Protein AF-K7LCE8-F1 (afdb_monomer)

InterPro domains:
  IPR003871 Replication protein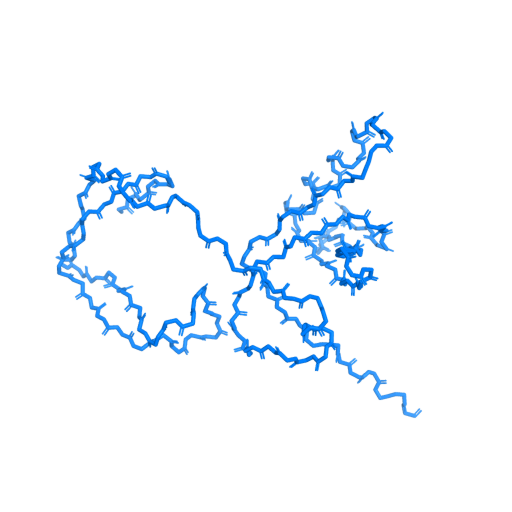 A 70 kDa DNA-binding subunit B/D, first OB fold domain [PF02721] (3-43)
  IPR012340 Nucleic acid-binding, OB-fold [G3DSA:2.40.50.140] (1-43)
  IPR012340 Nucleic acid-binding, OB-fold [G3DSA:2.40.50.140] (46-148)
  IPR012340 Nucleic acid-binding, OB-fold [SSF50249] (53-146)

Mean predicted aligned error: 6.0 Å

Secondary structure (DSSP, 8-state):
--PPTT--EEEES-EEEE---SSBSS--SEEEE--TT-EEEE---TTS-S----BPPHHHHHTT-S-TTB-EEEEEEEEEEEEEE-SSSS-EEEEEEE-TT--EEEEEEEHHHHHHHHHHHHT---SS--EEEEEEEPP-PPP-----

Foldseek 3Di:
DDDDQPWDKDKDDWDKDAQPDQADQDPDRIDTHDDPPMDMDTDDDPPDDSDDFAADDLVCLQVVNDDRRYFHKHKFWWDFWPDADCDDPWGKTWTWGADPVRRIDIDMDTDPRSVVVVVCVVPDPDPDTDMDMDHRHHRDDDDPPPPD

Nearest PDB structures (foldseek):
  1jmc-assembly1_A  TM=6.945E-01  e=4.083E-06  Homo sapiens
  8d0k-assembly1_A  TM=3.562E-01  e=1.975E+00  Homo sapiens
  1vhz-assembly1_B  TM=5.194E-01  e=3.788E+00  Escherichia coli
  8cyk-assembly1_B  TM=4.139E-01  e=6.084E+00  synthetic construct
  2dud-assembly1_A  TM=3.780E-01  e=3.788E+00  Homo sapiens

Organism: Glycine max (NCBI:txid3847)

Structure (mmCIF, N/CA/C/O backbone):
data_AF-K7LCE8-F1
#
_entry.id   AF-K7LCE8-F1
#
loop_
_atom_site.group_PDB
_atom_site.id
_atom_site.type_symbol
_atom_site.label_atom_id
_atom_site.label_alt_id
_atom_site.label_comp_id
_atom_site.label_asym_id
_atom_site.label_entity_id
_atom_site.label_seq_id
_atom_site.pdbx_PDB_ins_code
_atom_site.Cartn_x
_atom_site.Cartn_y
_atom_site.Cartn_z
_atom_site.occupancy
_atom_site.B_iso_or_equiv
_atom_site.auth_seq_id
_atom_site.auth_comp_id
_atom_site.auth_asym_id
_atom_site.auth_atom_id
_atom_site.pdbx_PDB_model_num
ATOM 1 N N . MET A 1 1 ? -20.354 7.055 14.509 1.00 72.31 1 MET A N 1
ATOM 2 C CA . MET A 1 1 ? -19.242 7.144 15.472 1.00 72.31 1 MET A CA 1
ATOM 3 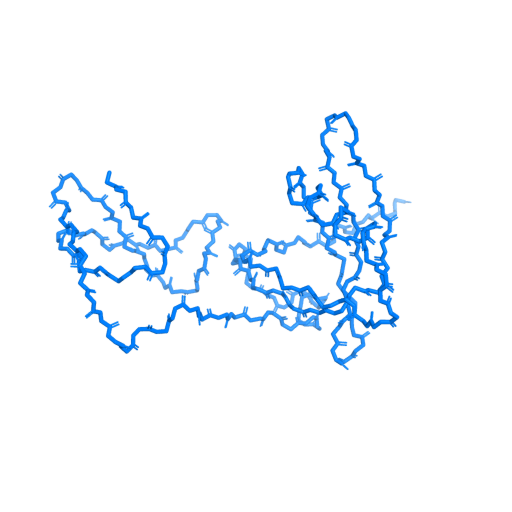C C . MET A 1 1 ? -18.034 7.448 14.632 1.00 72.31 1 MET A C 1
ATOM 5 O O . MET A 1 1 ? -17.713 6.630 13.779 1.00 72.31 1 MET A O 1
ATOM 9 N N . ASP A 1 2 ? -17.417 8.602 14.851 1.00 85.56 2 ASP A N 1
ATOM 10 C CA . ASP A 1 2 ? -16.431 9.124 13.911 1.00 85.56 2 ASP A CA 1
ATOM 11 C C . ASP A 1 2 ? -15.061 9.061 14.576 1.00 85.56 2 ASP A C 1
ATOM 13 O O . ASP A 1 2 ? -14.737 9.854 15.461 1.00 85.56 2 ASP A O 1
ATOM 17 N N . LEU A 1 3 ? -14.291 8.039 14.203 1.00 90.19 3 LEU A N 1
ATOM 18 C CA . LEU A 1 3 ? -12.891 7.926 14.593 1.00 90.19 3 LEU A CA 1
ATOM 19 C C . LEU A 1 3 ? -12.062 8.872 13.737 1.00 90.19 3 LEU A C 1
ATOM 21 O O . LEU A 1 3 ? -12.248 8.937 12.523 1.00 90.19 3 LEU A O 1
ATOM 25 N N . LYS A 1 4 ? -11.124 9.569 14.369 1.00 90.44 4 LYS A N 1
ATOM 26 C CA . LYS A 1 4 ? -10.136 10.394 13.683 1.00 90.44 4 LYS A CA 1
ATOM 27 C C . LYS A 1 4 ? -8.821 9.639 13.611 1.00 90.44 4 LYS A C 1
ATOM 29 O O . LYS A 1 4 ? -8.395 9.013 14.583 1.00 90.44 4 LYS A O 1
ATOM 34 N N . GLU A 1 5 ? -8.176 9.706 12.453 1.00 88.12 5 GLU A N 1
ATOM 35 C CA . GLU A 1 5 ? -6.803 9.232 12.321 1.00 88.12 5 GLU A CA 1
ATOM 36 C C . GLU A 1 5 ? -5.884 9.978 13.295 1.00 88.12 5 GLU A C 1
ATOM 38 O O . GLU A 1 5 ? -6.107 11.147 13.609 1.00 88.12 5 GLU A O 1
ATOM 43 N N . ASN A 1 6 ? -4.831 9.299 13.752 1.00 85.19 6 ASN A N 1
ATOM 44 C CA . ASN A 1 6 ? -3.839 9.814 14.703 1.00 85.19 6 ASN A CA 1
ATOM 45 C C . ASN A 1 6 ? -4.375 10.144 16.112 1.00 85.19 6 ASN A C 1
ATOM 47 O O . ASN A 1 6 ? -3.631 10.683 16.928 1.00 85.19 6 ASN A O 1
ATOM 51 N N . CYS A 1 7 ? -5.616 9.776 16.435 1.00 89.31 7 CYS A N 1
ATOM 52 C CA . CYS A 1 7 ? -6.141 9.794 17.801 1.00 89.31 7 CYS A CA 1
ATOM 53 C C . CYS A 1 7 ? -6.083 8.392 18.427 1.00 89.31 7 CYS A C 1
ATOM 55 O O . CYS A 1 7 ? -6.204 7.371 17.746 1.00 89.31 7 CYS A O 1
ATOM 57 N N . THR A 1 8 ? -5.924 8.342 19.748 1.00 92.00 8 THR A N 1
ATOM 58 C CA . THR A 1 8 ? -5.961 7.107 20.540 1.00 92.00 8 THR A CA 1
ATOM 59 C C . THR A 1 8 ? -7.296 6.988 21.271 1.00 92.00 8 THR A C 1
ATOM 61 O O . THR A 1 8 ? -7.912 7.981 21.660 1.00 92.00 8 THR A O 1
ATOM 64 N N . TYR A 1 9 ? -7.796 5.758 21.402 1.00 92.69 9 TYR A N 1
ATOM 65 C CA . TYR A 1 9 ? -9.139 5.491 21.909 1.00 92.69 9 TYR A CA 1
ATOM 66 C C . TYR A 1 9 ? -9.160 4.266 22.822 1.00 92.69 9 TYR A C 1
ATOM 68 O O . TYR A 1 9 ? -8.494 3.267 22.554 1.00 92.69 9 TYR A O 1
ATOM 76 N N . VAL A 1 10 ? -10.003 4.309 23.853 1.00 94.00 10 VAL A N 1
ATOM 77 C CA . VAL A 1 10 ? -10.399 3.137 24.637 1.00 94.00 10 VAL A CA 1
ATOM 78 C C . VAL A 1 10 ? -11.741 2.631 24.124 1.00 94.00 10 VAL A C 1
ATOM 80 O O . VAL A 1 10 ? -12.720 3.378 24.073 1.00 94.00 10 VAL A O 1
ATOM 83 N N . MET A 1 11 ? -11.790 1.352 23.756 1.00 95.25 11 MET A N 1
ATOM 84 C CA . MET A 1 11 ? -12.995 0.665 23.296 1.00 95.25 11 MET A CA 1
ATOM 85 C C . MET A 1 11 ? -13.472 -0.341 24.348 1.00 95.25 11 MET A C 1
ATOM 87 O O . MET A 1 11 ? -12.707 -1.183 24.810 1.00 95.25 11 MET A O 1
ATOM 91 N N . HIS A 1 12 ? -14.761 -0.294 24.671 1.00 96.25 12 HIS A N 1
ATOM 92 C CA . HIS A 1 12 ? -15.453 -1.232 25.551 1.00 96.25 12 HIS A CA 1
ATOM 93 C C . HIS A 1 12 ? -16.585 -1.939 24.804 1.00 96.25 12 HIS A C 1
ATOM 95 O O . HIS A 1 12 ? -17.149 -1.392 23.856 1.00 96.25 12 HIS A O 1
ATOM 101 N N . ASN A 1 13 ? -16.964 -3.130 25.280 1.00 96.94 13 ASN A N 1
ATOM 102 C CA . ASN A 1 13 ? -18.083 -3.922 24.758 1.00 96.94 13 ASN A CA 1
ATOM 103 C C . ASN A 1 13 ? -17.965 -4.215 23.255 1.00 96.94 13 ASN A C 1
ATOM 105 O O . ASN A 1 13 ? -18.822 -3.831 22.462 1.00 96.94 13 ASN A O 1
ATOM 109 N N . PHE A 1 14 ? -16.893 -4.889 22.855 1.00 96.94 14 PHE A N 1
ATOM 110 C CA . PHE A 1 14 ? -16.641 -5.301 21.474 1.00 96.94 14 PHE A CA 1
ATOM 111 C C . PHE A 1 14 ? -16.729 -6.821 21.326 1.00 96.94 14 PHE A C 1
ATOM 113 O O . PHE A 1 14 ? -16.651 -7.565 22.304 1.00 96.94 14 PHE A O 1
ATOM 120 N N . LYS A 1 15 ? -16.864 -7.297 20.085 1.00 97.12 15 LYS A N 1
ATOM 121 C CA . LYS A 1 15 ? -16.689 -8.719 19.766 1.00 97.12 15 LYS A CA 1
ATOM 122 C C . LYS A 1 15 ? -15.296 -8.974 19.215 1.00 97.12 15 LYS A C 1
ATOM 124 O O . LYS A 1 15 ? -14.779 -8.185 18.430 1.00 97.12 15 LYS A O 1
ATOM 129 N N . VAL A 1 16 ? -14.735 -10.120 19.582 1.00 96.75 16 VAL A N 1
ATOM 130 C CA . VAL A 1 16 ? -13.524 -10.672 18.975 1.00 96.75 16 VAL A CA 1
ATOM 131 C C . VAL A 1 16 ? -13.959 -11.767 18.011 1.00 96.75 16 VAL A C 1
ATOM 133 O O . VAL A 1 16 ? -14.586 -12.740 18.424 1.00 96.75 16 VAL A O 1
ATOM 136 N N . LEU A 1 17 ? -13.669 -11.600 16.724 1.00 96.38 17 LEU A N 1
ATOM 137 C CA . LEU A 1 17 ? -13.997 -12.578 15.683 1.00 96.38 17 LEU A CA 1
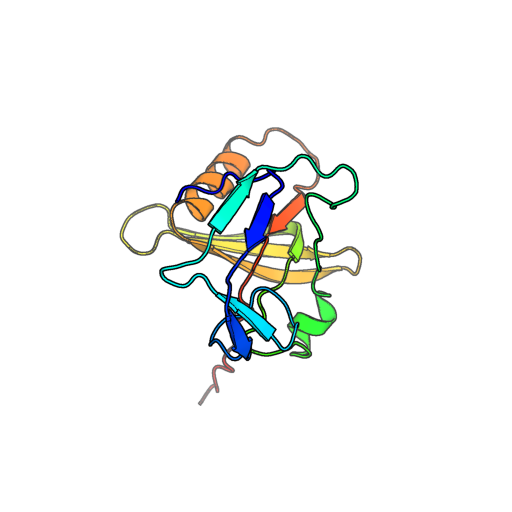ATOM 138 C C . LEU A 1 17 ? -12.725 -13.061 14.990 1.00 96.38 17 LEU A C 1
ATOM 140 O O . LEU A 1 17 ? -11.705 -12.377 15.019 1.00 96.38 17 LEU A O 1
ATOM 144 N N . LYS A 1 18 ? -12.792 -14.208 14.305 1.00 96.06 18 LYS A N 1
ATOM 145 C CA . LYS A 1 18 ? -11.699 -14.663 13.434 1.00 96.06 18 LYS A CA 1
ATOM 146 C C . LYS A 1 18 ? -11.452 -13.655 12.310 1.00 96.06 18 LYS A C 1
ATOM 148 O O . LYS A 1 18 ? -12.389 -13.175 11.662 1.00 96.06 18 LYS A O 1
ATOM 153 N N . ASN A 1 19 ? -10.187 -13.361 12.058 1.00 95.00 19 ASN A N 1
ATOM 154 C CA . ASN A 1 19 ? -9.750 -12.495 10.975 1.00 95.00 19 ASN A CA 1
ATOM 155 C C . ASN A 1 19 ? -9.549 -13.312 9.688 1.00 95.00 19 ASN A C 1
ATOM 157 O O . ASN A 1 19 ? -8.436 -13.447 9.209 1.00 95.00 19 ASN A O 1
ATOM 161 N N . ASN A 1 20 ? -10.630 -13.871 9.136 1.00 91.62 20 ASN A N 1
ATOM 162 C CA . ASN A 1 20 ? -10.599 -14.699 7.916 1.00 91.62 20 ASN A CA 1
ATOM 163 C C . ASN A 1 20 ? -11.224 -13.971 6.710 1.00 91.62 20 ASN A C 1
ATOM 165 O O . ASN A 1 20 ? -11.881 -14.587 5.874 1.00 91.62 20 ASN A O 1
ATOM 169 N N . GLY A 1 21 ? -11.120 -12.639 6.669 1.00 90.38 21 GLY A N 1
ATOM 170 C CA . GLY A 1 21 ? -11.644 -11.852 5.550 1.00 90.38 21 GLY A CA 1
ATOM 171 C C . GLY A 1 21 ? -10.886 -12.122 4.247 1.00 90.38 21 GLY A C 1
ATOM 172 O O . GLY A 1 21 ? -9.739 -12.559 4.281 1.00 90.38 21 GLY A O 1
ATOM 173 N N . GLN A 1 22 ? -11.510 -11.808 3.103 1.00 90.62 22 GLN A N 1
ATOM 174 C CA . GLN A 1 22 ? -10.855 -11.896 1.787 1.00 90.62 22 GLN A CA 1
ATOM 175 C C . GLN A 1 22 ? -9.587 -11.029 1.716 1.00 90.62 22 GLN A C 1
ATOM 177 O O . GLN A 1 22 ? -8.609 -11.422 1.083 1.00 90.62 22 GLN A O 1
ATOM 182 N N . TYR A 1 23 ? -9.615 -9.873 2.388 1.00 92.12 23 TYR A N 1
ATOM 183 C CA . TYR A 1 23 ? -8.468 -8.994 2.583 1.00 92.12 23 TYR A CA 1
ATOM 184 C C . TYR A 1 23 ? -8.266 -8.744 4.071 1.00 92.12 23 TYR A C 1
ATOM 186 O O . TYR A 1 23 ? -9.226 -8.455 4.795 1.00 92.12 23 TYR A O 1
ATOM 194 N N . ARG A 1 24 ? -7.022 -8.862 4.526 1.00 94.31 24 ARG A N 1
ATOM 195 C CA . ARG A 1 24 ? -6.626 -8.664 5.919 1.00 94.31 24 ARG A CA 1
ATOM 196 C C . ARG A 1 24 ? -5.555 -7.594 5.980 1.00 94.31 24 ARG A C 1
ATOM 198 O O . ARG A 1 24 ? -4.590 -7.654 5.236 1.00 94.31 24 ARG A O 1
ATOM 205 N N . VAL A 1 25 ? -5.735 -6.626 6.869 1.00 92.06 25 VAL A N 1
ATOM 206 C CA . VAL A 1 25 ? -4.780 -5.524 7.083 1.00 92.06 25 VAL A CA 1
ATOM 207 C C . VAL A 1 25 ? -3.611 -5.957 7.978 1.00 92.06 25 VAL A C 1
ATOM 209 O O . VAL A 1 25 ? -2.533 -5.383 7.925 1.00 92.06 25 VAL A O 1
ATOM 212 N N . CYS A 1 26 ? -3.811 -6.996 8.790 1.00 90.88 26 CYS A N 1
ATOM 213 C CA . CYS A 1 26 ? -2.781 -7.614 9.614 1.00 90.88 26 CYS A CA 1
ATOM 214 C C . CYS A 1 26 ? -2.958 -9.137 9.641 1.00 90.88 26 CYS A C 1
ATOM 216 O O . CYS A 1 26 ? -4.049 -9.654 9.382 1.00 90.88 26 CYS A O 1
ATOM 218 N N . ASP A 1 27 ? -1.891 -9.851 9.985 1.00 91.00 27 ASP A N 1
ATOM 219 C CA . ASP A 1 27 ? -1.825 -11.315 10.080 1.00 91.00 27 ASP A CA 1
ATOM 220 C C . ASP A 1 27 ? -2.331 -11.860 11.424 1.00 91.00 27 ASP A C 1
ATOM 222 O O . ASP A 1 27 ? -2.323 -13.067 11.668 1.00 91.00 27 ASP A O 1
ATOM 226 N N . HIS A 1 28 ? -2.817 -10.985 12.308 1.00 93.94 28 HIS A N 1
ATOM 227 C CA . HIS A 1 28 ? -3.380 -11.410 13.579 1.00 93.94 28 HIS A CA 1
ATOM 228 C C . HIS A 1 28 ? -4.622 -12.286 13.351 1.00 93.94 28 HIS A C 1
ATOM 230 O O . HIS A 1 28 ? -5.509 -11.936 12.570 1.00 93.94 28 HIS A O 1
ATOM 236 N N . GLN A 1 29 ? -4.717 -13.409 14.072 1.00 94.62 29 GLN A N 1
ATOM 237 C CA . GLN A 1 29 ? -5.778 -14.417 13.892 1.00 94.62 29 GLN A CA 1
ATOM 238 C C . GLN A 1 29 ? -7.187 -13.894 14.213 1.00 94.62 29 GLN A C 1
ATOM 240 O O . GLN A 1 29 ? -8.192 -14.466 13.781 1.00 94.62 29 GLN A O 1
ATOM 245 N N . PHE A 1 30 ? -7.272 -12.798 14.967 1.00 96.38 30 PHE A N 1
ATOM 246 C CA . PHE A 1 30 ? -8.521 -12.203 15.428 1.00 96.38 30 PHE A CA 1
ATOM 247 C C . PHE A 1 30 ? -8.621 -10.719 15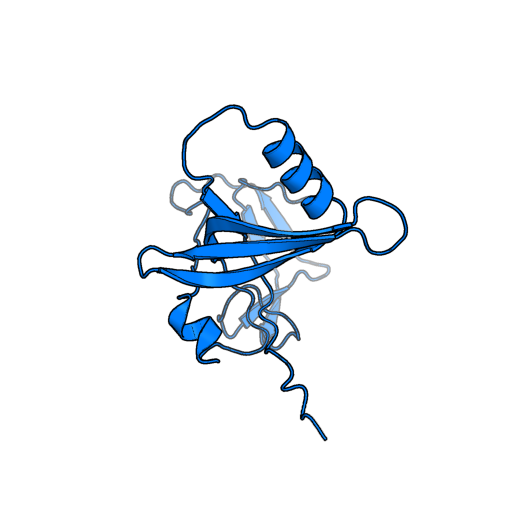.091 1.00 96.38 30 PHE A C 1
ATOM 249 O O . PHE A 1 30 ? -7.610 -10.022 15.032 1.00 96.38 30 PHE A O 1
ATOM 256 N N . LYS A 1 31 ? -9.856 -10.236 14.940 1.00 95.06 31 LYS A N 1
ATOM 257 C CA . LYS A 1 31 ? -10.205 -8.826 14.749 1.00 95.06 31 LYS A CA 1
ATOM 258 C C . LYS A 1 31 ? -11.248 -8.374 15.766 1.00 95.06 31 LYS A C 1
ATOM 260 O O . LYS A 1 31 ? -12.103 -9.163 16.178 1.00 95.06 31 LYS A O 1
ATOM 265 N N . LEU A 1 32 ? -11.189 -7.094 16.123 1.00 95.31 32 LEU A N 1
ATOM 266 C CA . LEU A 1 32 ? -12.185 -6.436 16.965 1.00 95.31 32 LEU A CA 1
ATOM 267 C C . LEU A 1 32 ? -13.323 -5.901 16.094 1.00 95.31 32 LEU A C 1
ATOM 269 O O . LEU A 1 32 ? -13.085 -5.364 15.013 1.00 95.31 32 LEU A O 1
ATOM 273 N N . VAL A 1 33 ? -14.562 -6.068 16.551 1.00 94.81 33 VAL A N 1
ATOM 274 C CA . VAL A 1 33 ? -15.764 -5.675 15.813 1.00 94.81 33 VAL A CA 1
ATOM 275 C C . VAL A 1 33 ? -16.706 -4.892 16.716 1.00 94.81 33 VAL A C 1
ATOM 277 O O . VAL A 1 33 ? -17.041 -5.334 17.820 1.00 94.81 33 VAL A O 1
ATOM 280 N N . PHE A 1 34 ? -17.158 -3.748 16.203 1.00 95.50 34 PHE A N 1
ATOM 281 C CA . PHE A 1 34 ? -18.201 -2.931 16.807 1.00 95.50 34 PHE A CA 1
ATOM 282 C C . PHE A 1 34 ? -19.535 -3.681 16.824 1.00 95.50 34 PHE A C 1
ATOM 284 O O . PHE A 1 34 ? -19.955 -4.273 15.830 1.00 95.50 34 PHE A O 1
ATOM 291 N N . ILE A 1 35 ? -20.219 -3.624 17.957 1.00 95.56 35 ILE A N 1
ATOM 292 C CA . ILE A 1 35 ? -21.583 -4.106 18.161 1.00 95.56 35 ILE A CA 1
ATOM 293 C C . ILE A 1 35 ? -22.457 -2.956 18.662 1.00 95.56 35 ILE A C 1
ATOM 295 O O . ILE A 1 35 ? -21.950 -1.907 19.049 1.00 95.56 35 ILE A O 1
ATOM 299 N N . GLY A 1 36 ? -23.777 -3.153 18.695 1.00 95.50 36 GLY A N 1
ATOM 300 C CA . GLY A 1 36 ? -24.725 -2.092 19.064 1.00 95.50 36 GLY A CA 1
ATOM 301 C C . GLY A 1 36 ? -24.515 -1.472 20.454 1.00 95.50 36 GLY A C 1
ATOM 302 O O . GLY A 1 36 ? -24.997 -0.375 20.699 1.00 95.50 36 GLY A O 1
ATOM 303 N N . VAL A 1 37 ? -23.779 -2.146 21.346 1.00 95.44 37 VAL A N 1
ATOM 304 C CA . VAL A 1 37 ? -23.447 -1.668 22.703 1.00 95.44 37 VAL A CA 1
ATOM 305 C C . VAL A 1 37 ? -21.975 -1.268 22.873 1.00 95.44 37 VAL A C 1
ATOM 307 O O . VAL A 1 37 ? -21.533 -1.036 24.000 1.00 95.44 37 VAL A O 1
ATOM 310 N N . THR A 1 38 ? -21.197 -1.218 21.786 1.00 97.06 38 THR A N 1
ATOM 311 C CA . THR A 1 38 ? -19.794 -0.788 21.829 1.00 97.06 38 THR A CA 1
ATOM 312 C C . THR A 1 38 ? -19.702 0.681 22.213 1.00 97.06 38 THR A C 1
ATOM 314 O O . THR A 1 38 ? -20.359 1.534 21.621 1.00 97.06 38 THR A O 1
ATOM 317 N N . VAL A 1 39 ? -18.845 0.977 23.187 1.00 95.75 39 VAL A N 1
ATOM 318 C CA . VAL A 1 39 ? -18.542 2.340 23.628 1.00 95.75 39 V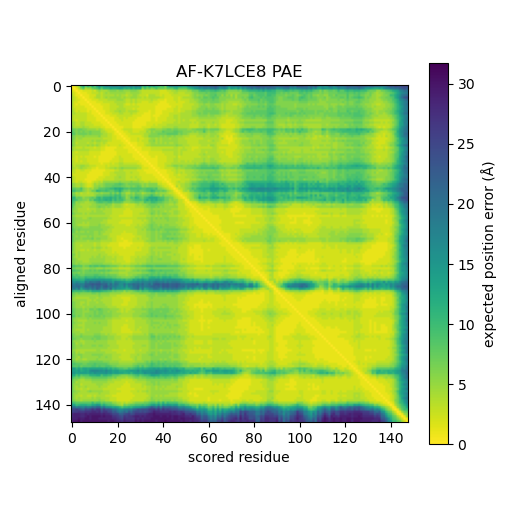AL A CA 1
ATOM 319 C C . VAL A 1 39 ? -17.095 2.631 23.285 1.00 95.75 39 VAL A C 1
ATOM 321 O O . VAL A 1 39 ? -16.218 1.839 23.620 1.00 95.75 39 VAL A O 1
ATOM 324 N N . VAL A 1 40 ? -16.834 3.773 22.658 1.00 95.56 40 VAL A N 1
ATOM 325 C CA . VAL A 1 40 ? -15.469 4.225 22.384 1.00 95.56 40 VAL A CA 1
ATOM 326 C C . VAL A 1 40 ? -15.285 5.637 22.890 1.00 95.56 40 VAL A C 1
ATOM 328 O O . VAL A 1 40 ? -16.133 6.500 22.669 1.00 95.56 40 VAL A O 1
ATOM 331 N N . ARG A 1 41 ? -14.179 5.854 23.594 1.00 94.44 41 ARG A N 1
ATOM 332 C CA . ARG A 1 41 ? -13.801 7.140 24.171 1.00 94.44 41 ARG A CA 1
ATOM 333 C C . ARG A 1 41 ? -12.407 7.490 23.705 1.00 94.44 41 ARG A C 1
ATOM 335 O O . ARG A 1 41 ? -11.518 6.647 23.773 1.00 94.44 41 ARG A O 1
ATOM 342 N N . GLU A 1 42 ? -12.223 8.713 23.235 1.00 92.88 42 GLU A N 1
ATOM 343 C CA . GLU A 1 42 ? -10.882 9.226 22.977 1.00 92.88 42 GLU A CA 1
ATOM 344 C C . GLU A 1 42 ? -10.099 9.258 24.292 1.00 92.88 42 GLU A C 1
ATOM 346 O O . GLU A 1 42 ? -10.636 9.608 25.345 1.00 92.88 42 GLU A O 1
ATOM 351 N N . CYS A 1 43 ? -8.852 8.813 24.245 1.00 92.06 43 CYS A N 1
ATOM 352 C CA . CYS A 1 43 ? -7.972 8.741 25.395 1.00 92.06 43 CYS A CA 1
ATOM 353 C C . CYS A 1 43 ? -6.545 8.889 24.899 1.00 92.06 43 CYS A C 1
ATOM 355 O O . CYS A 1 43 ? -6.083 8.041 24.145 1.00 92.06 43 CYS A O 1
ATOM 357 N N . VAL A 1 44 ? -5.871 9.953 25.332 1.00 87.75 44 VAL A N 1
ATOM 358 C CA . VAL A 1 44 ? -4.487 10.236 24.957 1.00 87.75 44 VAL A CA 1
ATOM 359 C C . VAL A 1 44 ? -3.575 9.207 25.620 1.00 87.75 44 VAL A C 1
ATOM 361 O O . VAL A 1 44 ? -3.315 9.275 26.820 1.00 87.75 44 VAL A O 1
ATOM 364 N N . LEU A 1 45 ? -3.097 8.249 24.830 1.00 84.81 45 LEU A N 1
ATOM 365 C CA . LEU A 1 45 ? -2.107 7.257 25.243 1.00 84.81 45 LEU A CA 1
ATOM 366 C C . LEU A 1 45 ? -0.770 7.582 24.568 1.00 84.81 45 LEU A C 1
ATOM 368 O O . LEU A 1 45 ? -0.687 7.580 23.341 1.00 84.81 45 LEU A O 1
ATOM 372 N N . GLY A 1 46 ? 0.261 7.875 25.365 1.00 80.38 46 GLY A N 1
ATOM 373 C CA . GLY A 1 46 ? 1.565 8.339 24.867 1.00 80.38 46 GLY A CA 1
ATOM 374 C C . GLY A 1 46 ? 2.414 7.270 24.173 1.00 80.38 46 GLY A C 1
ATOM 375 O O . GLY A 1 46 ? 3.248 7.608 23.340 1.00 80.38 46 GLY A O 1
ATOM 376 N N . ASP A 1 47 ? 2.174 5.990 24.468 1.00 82.00 47 ASP A N 1
ATOM 377 C CA . ASP A 1 47 ? 3.081 4.900 24.076 1.00 82.00 47 ASP A CA 1
ATOM 378 C C . ASP A 1 47 ? 2.607 4.090 22.858 1.00 82.00 47 ASP A C 1
ATOM 380 O O . ASP A 1 47 ? 3.231 3.095 22.485 1.00 82.00 47 ASP A O 1
ATOM 384 N N . ILE A 1 48 ? 1.491 4.471 22.226 1.00 83.31 48 ILE A N 1
ATOM 385 C CA . ILE A 1 48 ? 1.002 3.763 21.037 1.00 83.31 48 ILE A CA 1
ATOM 386 C C . ILE A 1 48 ? 1.693 4.343 19.797 1.00 83.31 48 ILE A C 1
ATOM 388 O O . ILE A 1 48 ? 1.494 5.519 19.489 1.00 83.31 48 ILE A O 1
ATOM 392 N N . PRO A 1 49 ? 2.465 3.544 19.035 1.00 82.75 49 PRO A N 1
ATOM 393 C CA . PRO A 1 49 ? 3.073 4.029 17.805 1.00 82.75 49 PRO A CA 1
ATOM 394 C C . PRO A 1 49 ? 1.985 4.390 16.787 1.00 82.75 49 PRO A C 1
ATOM 396 O O . PRO A 1 49 ? 1.142 3.561 16.448 1.00 82.75 49 PRO A O 1
ATOM 399 N N . PHE A 1 50 ? 2.029 5.617 16.261 1.00 78.81 50 PHE A N 1
ATOM 400 C CA . PHE A 1 50 ? 1.038 6.121 15.300 1.00 78.81 50 PHE A CA 1
ATOM 401 C C . PHE A 1 50 ? 0.997 5.332 13.994 1.00 78.81 50 PHE A C 1
ATOM 403 O O . PHE A 1 50 ? -0.055 5.200 13.371 1.00 78.81 50 PHE A O 1
ATOM 410 N N . ARG A 1 51 ? 2.151 4.820 13.559 1.00 82.00 51 ARG A N 1
ATOM 411 C CA . ARG A 1 51 ? 2.271 3.990 12.364 1.00 82.00 51 ARG A CA 1
ATOM 412 C C . ARG A 1 51 ? 3.229 2.851 12.644 1.00 82.00 51 ARG A C 1
ATOM 414 O O . ARG A 1 51 ? 4.336 3.065 13.129 1.00 82.00 51 ARG A O 1
ATOM 421 N N . LYS A 1 52 ? 2.801 1.643 12.300 1.00 85.75 52 LYS A N 1
ATOM 422 C CA . LYS A 1 52 ? 3.636 0.448 12.314 1.00 85.75 52 LYS A CA 1
ATOM 423 C C . LYS A 1 52 ? 3.567 -0.173 10.931 1.00 85.75 52 LYS A C 1
ATOM 425 O O . LYS A 1 52 ? 2.649 -0.935 10.650 1.00 85.75 52 LYS A O 1
ATOM 430 N N . TYR A 1 53 ? 4.516 0.196 10.081 1.00 90.88 53 TYR A N 1
ATOM 431 C CA . TYR A 1 53 ? 4.604 -0.387 8.752 1.00 90.88 53 TYR A CA 1
ATOM 432 C C . TYR A 1 53 ? 5.131 -1.816 8.826 1.00 90.88 53 TYR A C 1
ATOM 434 O O . TYR A 1 53 ? 6.004 -2.132 9.642 1.00 90.88 53 TYR A O 1
ATOM 442 N N . ARG A 1 54 ? 4.631 -2.664 7.934 1.00 90.56 54 ARG A N 1
ATOM 443 C CA . ARG A 1 54 ? 5.201 -3.975 7.640 1.00 90.56 54 ARG A CA 1
ATOM 444 C C . ARG A 1 54 ? 5.483 -4.056 6.149 1.00 90.56 54 ARG A C 1
ATOM 446 O O . ARG A 1 54 ? 4.619 -4.435 5.359 1.00 90.56 54 ARG A O 1
ATOM 453 N N . PHE A 1 55 ? 6.707 -3.694 5.786 1.00 95.19 55 PHE A N 1
ATOM 454 C CA . PHE A 1 55 ? 7.134 -3.716 4.396 1.00 95.19 55 PHE A CA 1
ATOM 455 C C . PHE A 1 55 ? 7.314 -5.150 3.894 1.00 95.19 55 PHE A C 1
ATOM 457 O O . PHE A 1 55 ? 7.962 -5.962 4.555 1.00 95.19 55 PHE A O 1
ATOM 464 N N . ALA A 1 56 ? 6.746 -5.455 2.730 1.00 94.81 56 ALA A N 1
ATOM 465 C CA . ALA A 1 56 ? 7.027 -6.694 2.020 1.00 94.81 56 ALA A CA 1
ATOM 466 C C . ALA A 1 56 ? 8.401 -6.623 1.340 1.00 94.81 56 ALA A C 1
ATOM 468 O O . ALA A 1 56 ? 8.726 -5.622 0.697 1.00 94.81 56 ALA A O 1
ATOM 469 N N . GLY A 1 57 ? 9.188 -7.697 1.447 1.00 95.94 57 GLY A N 1
ATOM 470 C CA . GLY A 1 57 ? 10.411 -7.852 0.664 1.00 95.94 57 GLY A CA 1
ATOM 471 C C . GLY A 1 57 ? 10.073 -8.018 -0.816 1.00 95.94 57 GLY A C 1
ATOM 472 O O . GLY A 1 57 ? 9.208 -8.820 -1.167 1.00 95.94 57 GLY A O 1
ATOM 473 N N . PHE A 1 58 ? 10.738 -7.279 -1.706 1.00 97.19 58 PHE A N 1
ATOM 474 C CA . PHE A 1 58 ? 10.416 -7.349 -3.135 1.00 97.19 58 PHE A CA 1
ATOM 475 C C . PHE A 1 58 ? 10.748 -8.732 -3.697 1.00 97.19 58 PHE A C 1
ATOM 477 O O . PHE A 1 58 ? 9.971 -9.272 -4.479 1.00 97.19 58 PHE A O 1
ATOM 484 N N . ALA A 1 59 ? 11.855 -9.334 -3.250 1.00 95.81 59 ALA A N 1
ATOM 485 C CA . ALA A 1 59 ? 12.219 -10.704 -3.598 1.00 95.81 59 ALA A CA 1
ATOM 486 C C . ALA A 1 59 ? 11.119 -11.711 -3.220 1.00 95.81 59 ALA A C 1
ATOM 488 O O . ALA A 1 59 ? 10.753 -12.532 -4.055 1.00 95.81 59 ALA A O 1
ATOM 489 N N . ASP A 1 60 ? 10.541 -11.597 -2.020 1.00 95.25 60 ASP A N 1
ATOM 490 C CA . ASP A 1 60 ? 9.468 -12.486 -1.558 1.00 95.25 60 ASP A CA 1
ATOM 491 C C . ASP A 1 60 ? 8.206 -12.319 -2.411 1.00 95.25 60 ASP A C 1
ATOM 493 O O . ASP A 1 60 ? 7.593 -13.298 -2.836 1.00 95.25 60 ASP A O 1
ATOM 497 N N . VAL A 1 61 ? 7.833 -11.072 -2.722 1.00 95.50 61 VAL A N 1
ATOM 498 C CA . VAL A 1 61 ? 6.677 -10.772 -3.579 1.00 95.50 61 VAL A CA 1
ATOM 499 C C . VAL A 1 61 ? 6.873 -11.346 -4.984 1.00 95.50 61 VAL A C 1
ATOM 501 O O . VAL A 1 61 ? 5.965 -11.988 -5.509 1.00 95.50 61 VAL A O 1
ATOM 504 N N . VAL A 1 62 ? 8.057 -11.157 -5.575 1.00 93.81 62 VAL A N 1
ATOM 505 C CA . VAL A 1 62 ? 8.410 -11.687 -6.903 1.00 93.81 62 VAL A CA 1
ATOM 506 C C . VAL A 1 62 ? 8.444 -13.216 -6.903 1.00 93.81 62 VAL A C 1
ATOM 508 O O . VAL A 1 62 ? 7.956 -13.836 -7.843 1.00 93.81 62 VAL A O 1
ATOM 511 N N . ALA A 1 63 ? 8.967 -13.833 -5.843 1.00 93.62 63 ALA A N 1
ATOM 512 C CA . ALA A 1 63 ? 9.032 -15.284 -5.691 1.00 93.62 63 ALA A CA 1
ATOM 513 C C . ALA A 1 63 ? 7.680 -15.929 -5.325 1.00 93.62 63 ALA A C 1
ATOM 515 O O . ALA A 1 63 ? 7.610 -17.148 -5.164 1.00 93.62 63 ALA A O 1
ATOM 516 N N . GLY A 1 64 ? 6.608 -15.145 -5.153 1.00 93.38 64 GLY A N 1
ATOM 517 C CA . GLY A 1 64 ? 5.302 -15.656 -4.725 1.00 93.38 64 GLY A CA 1
ATOM 518 C C . GLY A 1 64 ? 5.241 -16.067 -3.246 1.00 93.38 64 GLY A C 1
ATOM 519 O O . GLY A 1 64 ? 4.296 -16.729 -2.824 1.00 93.38 64 GLY A O 1
ATOM 520 N N . GLN A 1 65 ? 6.238 -15.689 -2.445 1.00 94.31 65 GLN A N 1
ATOM 521 C CA . GLN A 1 65 ? 6.398 -16.060 -1.040 1.00 94.31 65 GLN A CA 1
ATOM 522 C C . GLN A 1 65 ? 5.702 -15.057 -0.110 1.00 94.31 65 GLN A C 1
ATOM 524 O O . GLN A 1 65 ? 6.320 -14.403 0.724 1.00 94.31 65 GLN A O 1
ATOM 529 N N . PHE A 1 66 ? 4.384 -14.928 -0.243 1.00 92.31 66 PHE A N 1
ATOM 530 C CA . PHE A 1 66 ? 3.577 -14.041 0.594 1.00 92.31 66 PHE A CA 1
ATOM 531 C C . PHE A 1 66 ? 2.253 -14.690 1.000 1.00 92.31 66 PHE A C 1
ATOM 533 O O . PHE A 1 66 ? 1.765 -15.637 0.381 1.00 92.31 66 PHE A O 1
ATOM 540 N N . 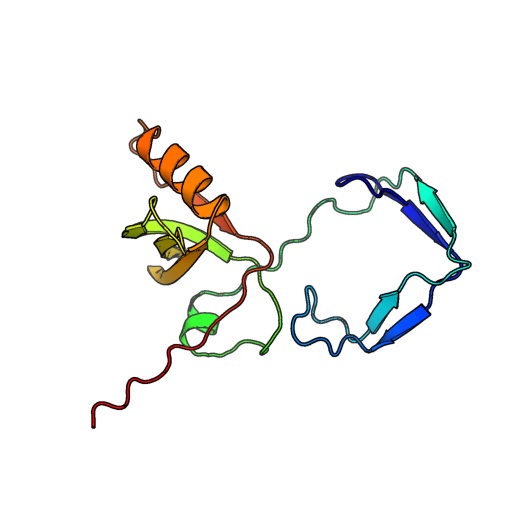GLU A 1 67 ? 1.633 -14.165 2.056 1.00 91.69 67 GLU A N 1
ATOM 541 C CA . GLU A 1 67 ? 0.336 -14.655 2.506 1.00 91.69 67 GLU A CA 1
ATOM 542 C C . GLU A 1 67 ? -0.788 -14.104 1.617 1.00 91.69 67 GLU A C 1
ATOM 544 O O . GLU A 1 67 ? -1.039 -12.898 1.549 1.00 91.69 67 GLU A O 1
ATOM 549 N N . ARG A 1 68 ? -1.508 -14.996 0.930 1.00 90.94 68 ARG A N 1
ATOM 550 C CA . ARG A 1 68 ? -2.625 -14.603 0.063 1.00 90.94 68 ARG A CA 1
ATOM 551 C C . ARG A 1 68 ? -3.709 -13.865 0.857 1.00 90.94 68 ARG A C 1
ATOM 553 O O . ARG A 1 68 ? -4.142 -14.297 1.927 1.00 90.94 68 ARG A O 1
ATOM 560 N N . GLY A 1 69 ? -4.165 -12.742 0.304 1.00 92.06 69 GLY A N 1
ATOM 561 C CA . GLY A 1 69 ? -5.178 -11.880 0.919 1.00 92.06 69 GLY A CA 1
ATOM 562 C C . GLY A 1 69 ? -4.665 -11.007 2.071 1.00 92.06 69 GLY A C 1
ATOM 563 O O . GLY A 1 69 ? -5.425 -10.174 2.559 1.00 92.06 69 GLY A O 1
ATOM 564 N N . LEU A 1 70 ? -3.407 -11.142 2.503 1.00 94.81 70 LEU A N 1
ATOM 565 C CA . LEU A 1 70 ? -2.795 -10.177 3.412 1.00 94.81 70 LEU A CA 1
ATOM 566 C C . LEU A 1 70 ? -2.386 -8.930 2.616 1.00 94.81 70 LEU A C 1
ATOM 568 O O . LEU A 1 70 ? -1.721 -9.026 1.585 1.00 94.81 70 LEU A O 1
ATOM 572 N N . LEU A 1 71 ? -2.829 -7.765 3.078 1.00 95.94 71 LEU A N 1
ATOM 573 C CA . LEU A 1 71 ? -2.396 -6.477 2.559 1.00 95.94 71 LEU A CA 1
ATOM 574 C C . LEU A 1 71 ? -1.033 -6.134 3.159 1.00 95.94 71 LEU A C 1
ATOM 576 O O . LEU A 1 71 ? -0.791 -6.390 4.338 1.00 95.94 71 LEU A O 1
ATOM 580 N N . VAL A 1 72 ? -0.154 -5.558 2.348 1.00 95.81 72 VAL A N 1
ATOM 581 C CA . VAL A 1 72 ? 1.239 -5.288 2.724 1.00 95.81 72 VAL A CA 1
ATOM 582 C C . VAL A 1 72 ? 1.592 -3.828 2.511 1.00 95.81 72 VAL A C 1
ATOM 584 O O . VAL A 1 72 ? 0.993 -3.161 1.670 1.00 95.81 72 VAL A O 1
ATOM 587 N N . ASP A 1 73 ? 2.599 -3.334 3.218 1.00 96.81 73 ASP A N 1
ATOM 588 C CA . ASP A 1 73 ? 3.192 -2.045 2.882 1.00 96.81 73 ASP A CA 1
ATOM 589 C C . ASP A 1 73 ? 4.351 -2.258 1.899 1.00 96.81 73 ASP A C 1
ATOM 591 O O . ASP A 1 73 ? 5.038 -3.279 1.932 1.00 96.81 73 ASP A O 1
ATOM 595 N N . VAL A 1 74 ? 4.578 -1.304 1.003 1.00 97.31 74 VAL A N 1
ATOM 596 C CA . VAL A 1 74 ? 5.656 -1.340 0.006 1.00 97.31 74 VAL A CA 1
ATOM 597 C C . VAL A 1 74 ? 6.384 -0.006 0.047 1.00 97.31 74 VAL A C 1
ATOM 599 O O . VAL A 1 74 ? 5.750 1.047 0.078 1.00 97.31 74 VAL A O 1
ATOM 602 N N . ILE A 1 75 ? 7.714 -0.041 0.043 1.00 98.00 75 ILE A N 1
ATOM 603 C CA . ILE A 1 75 ? 8.556 1.149 -0.065 1.00 98.00 75 ILE A CA 1
ATOM 604 C C . ILE A 1 75 ? 9.639 0.914 -1.112 1.00 98.00 75 ILE A C 1
ATOM 606 O O . ILE A 1 75 ? 10.254 -0.148 -1.139 1.00 98.00 75 ILE A O 1
ATOM 610 N N . GLY A 1 76 ? 9.862 1.893 -1.981 1.00 98.25 76 GLY A N 1
ATOM 611 C CA . GLY A 1 76 ? 10.891 1.812 -3.011 1.00 98.25 76 GLY A CA 1
ATOM 612 C C . GLY A 1 76 ? 11.048 3.117 -3.773 1.00 98.25 76 GLY A C 1
ATOM 613 O O . GLY A 1 76 ? 10.291 4.065 -3.572 1.00 98.25 76 GLY A O 1
ATOM 614 N N . VAL A 1 77 ? 12.037 3.157 -4.655 1.00 98.31 77 VAL A N 1
ATOM 615 C CA . VAL A 1 77 ? 12.287 4.289 -5.551 1.00 98.31 77 VAL A CA 1
ATOM 616 C C . VAL A 1 77 ? 11.553 4.061 -6.867 1.00 98.31 77 VAL A C 1
ATOM 618 O O . VAL A 1 77 ? 11.563 2.949 -7.388 1.00 98.31 77 VAL A O 1
ATOM 621 N N . VAL A 1 78 ? 10.910 5.092 -7.411 1.00 98.12 78 VAL A N 1
ATOM 622 C CA . VAL A 1 78 ? 10.309 5.048 -8.750 1.00 98.12 78 VAL A CA 1
ATOM 623 C C . VAL A 1 78 ? 11.420 4.885 -9.778 1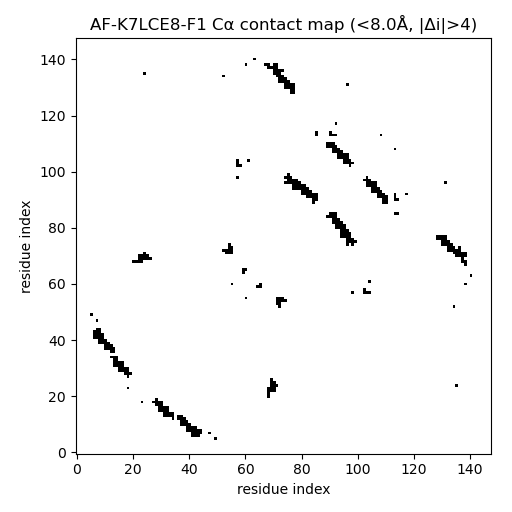.00 98.12 78 VAL A C 1
ATOM 625 O O . VAL A 1 78 ? 12.257 5.768 -9.932 1.00 98.12 78 VAL A O 1
ATOM 628 N N . GLU A 1 79 ? 11.405 3.757 -10.480 1.00 97.75 79 GLU A N 1
ATOM 629 C CA . GLU A 1 79 ? 12.346 3.468 -11.563 1.00 97.75 79 GLU A CA 1
ATOM 630 C C . GLU A 1 79 ? 11.796 3.941 -12.910 1.00 97.75 79 GLU A C 1
ATOM 632 O O . GLU A 1 79 ? 12.492 4.562 -13.704 1.00 97.75 79 GLU A O 1
ATOM 637 N N . GLU A 1 80 ? 10.530 3.624 -13.185 1.00 97.19 80 GLU A N 1
ATOM 638 C CA . GLU A 1 80 ? 9.933 3.825 -14.503 1.00 97.19 80 GLU A CA 1
ATOM 639 C C . GLU A 1 80 ? 8.412 3.936 -14.391 1.00 97.19 80 GLU A C 1
ATOM 641 O O . GLU A 1 80 ? 7.777 3.133 -13.706 1.00 97.19 80 GLU A O 1
ATOM 646 N N . VAL A 1 81 ? 7.800 4.871 -15.121 1.00 98.00 81 VAL A N 1
ATOM 647 C CA . VAL A 1 81 ? 6.350 4.865 -15.361 1.00 98.00 81 VAL A CA 1
ATOM 648 C C . VAL A 1 81 ? 6.074 4.158 -16.684 1.00 98.00 81 VAL A C 1
ATOM 650 O O . VAL A 1 81 ? 6.417 4.664 -17.745 1.00 98.00 81 VAL A O 1
ATOM 653 N N . VAL A 1 82 ? 5.422 3.001 -16.613 1.00 97.50 82 VAL A N 1
ATOM 654 C CA . VAL A 1 82 ? 5.184 2.094 -17.747 1.00 97.50 82 VAL A CA 1
ATOM 655 C C . VAL A 1 82 ? 3.897 2.443 -18.497 1.00 97.50 82 VAL A C 1
ATOM 657 O O . VAL A 1 82 ? 3.796 2.255 -19.705 1.00 97.50 82 VAL A O 1
ATOM 660 N N . PHE A 1 83 ? 2.877 2.928 -17.787 1.00 97.31 83 PHE A N 1
ATOM 661 C CA . PHE A 1 83 ? 1.572 3.229 -18.375 1.00 97.31 83 PHE A CA 1
ATOM 662 C C . PHE A 1 83 ? 0.881 4.367 -17.633 1.00 97.31 83 PHE A C 1
ATOM 664 O O . PHE A 1 83 ? 0.893 4.401 -16.402 1.00 97.31 83 PHE A O 1
ATOM 671 N N . ARG A 1 84 ? 0.211 5.255 -18.376 1.00 97.31 84 ARG A N 1
ATOM 672 C CA . ARG A 1 84 ? -0.613 6.344 -17.837 1.00 97.31 84 ARG A CA 1
ATOM 673 C C . ARG A 1 84 ? -1.979 6.353 -18.527 1.00 97.31 84 ARG A C 1
ATOM 675 O O . ARG A 1 84 ? -2.055 6.434 -19.748 1.00 97.31 84 ARG A O 1
ATOM 682 N N . GLN A 1 85 ? -3.054 6.327 -17.746 1.00 96.50 85 GLN A N 1
ATOM 683 C CA . GLN A 1 85 ? -4.420 6.572 -18.206 1.00 96.50 85 GLN A CA 1
ATOM 684 C C . GLN A 1 85 ? -5.114 7.508 -17.219 1.00 96.50 85 GLN A C 1
ATOM 686 O O . GLN A 1 85 ? -5.497 7.100 -16.125 1.00 96.50 85 GLN A O 1
ATOM 691 N N . VAL A 1 86 ? -5.271 8.770 -17.614 1.00 93.62 86 VAL A N 1
ATOM 692 C CA . VAL A 1 86 ? -5.827 9.843 -16.766 1.00 93.62 86 VAL A CA 1
ATOM 693 C C . VAL A 1 86 ? -7.241 10.263 -17.159 1.00 93.62 86 VAL A C 1
ATOM 695 O O . VAL A 1 86 ? -7.918 10.944 -16.393 1.00 93.62 86 VAL A O 1
ATOM 698 N N . SER A 1 87 ? -7.711 9.833 -18.328 1.00 92.44 87 SER A N 1
ATOM 699 C CA . SER A 1 87 ? -9.032 10.151 -18.861 1.00 92.44 87 SER A CA 1
ATOM 700 C C . SER A 1 87 ? -9.888 8.895 -19.042 1.00 92.44 87 SER A C 1
ATOM 702 O O . SER A 1 87 ? -9.393 7.767 -19.133 1.00 92.44 87 SER A O 1
ATOM 704 N N . GLY A 1 88 ? -11.206 9.098 -19.085 1.00 90.31 88 GLY A N 1
ATOM 705 C CA . GLY A 1 88 ? -12.181 8.020 -19.238 1.00 90.31 88 GLY A CA 1
ATOM 706 C C . GLY A 1 88 ? -12.360 7.159 -17.982 1.00 90.31 88 GLY A C 1
ATOM 707 O O . GLY A 1 88 ? -11.964 7.528 -16.876 1.00 90.31 88 GLY A O 1
ATOM 708 N N . LYS A 1 89 ? -13.010 6.001 -18.152 1.00 90.12 89 LYS A N 1
ATOM 709 C CA . LYS A 1 89 ? -13.214 5.023 -17.072 1.00 90.12 89 LYS A CA 1
ATOM 710 C C . LYS A 1 89 ? -11.933 4.223 -16.825 1.00 90.12 89 LYS A C 1
ATOM 712 O O . LYS A 1 89 ? -11.265 3.831 -17.777 1.00 90.12 89 LYS A O 1
ATOM 717 N N . GLY A 1 90 ? -11.647 3.923 -15.556 1.00 90.12 90 GLY A N 1
ATOM 718 C CA . GLY A 1 90 ? -10.500 3.096 -15.165 1.00 90.12 90 GLY A CA 1
ATOM 719 C C . GLY A 1 90 ? -9.173 3.851 -15.168 1.00 90.12 90 GLY A C 1
ATOM 720 O O . GLY A 1 90 ? -8.170 3.315 -15.634 1.00 90.12 90 GLY A O 1
ATOM 721 N N . ARG A 1 91 ? -9.172 5.095 -14.666 1.00 96.44 91 ARG A N 1
ATOM 722 C CA . ARG A 1 91 ? -7.954 5.903 -14.526 1.00 96.44 91 ARG A CA 1
ATOM 723 C C . ARG A 1 91 ? -6.930 5.128 -13.704 1.00 96.44 91 ARG A C 1
ATOM 725 O O . ARG A 1 91 ? -7.237 4.689 -12.596 1.00 96.44 91 ARG A O 1
ATOM 732 N N . ARG A 1 92 ? -5.728 4.948 -14.245 1.00 97.62 92 ARG A N 1
ATOM 733 C CA . ARG A 1 92 ? -4.654 4.211 -13.580 1.00 97.62 92 ARG A CA 1
ATOM 734 C C . ARG A 1 92 ? -3.282 4.580 -14.112 1.00 97.62 92 ARG A C 1
ATOM 736 O O . ARG A 1 92 ? -3.131 4.976 -15.266 1.00 97.62 92 ARG A O 1
ATOM 743 N N . VAL A 1 93 ? -2.285 4.361 -13.277 1.00 98.25 93 VAL A N 1
ATOM 744 C CA . VAL A 1 93 ? -0.869 4.463 -13.617 1.00 98.25 93 VAL A CA 1
ATOM 745 C C . VAL A 1 93 ? -0.199 3.158 -13.227 1.00 98.25 93 VAL A C 1
ATOM 747 O O . VAL A 1 93 ? -0.452 2.638 -12.140 1.00 98.25 93 VAL A O 1
ATOM 750 N N . VAL A 1 94 ? 0.620 2.621 -14.128 1.00 97.94 94 VAL A N 1
ATOM 751 C CA . VAL A 1 94 ? 1.481 1.467 -13.856 1.00 97.94 94 VAL A CA 1
ATOM 752 C C . VAL A 1 94 ? 2.914 1.959 -13.859 1.00 97.94 94 VAL A C 1
ATOM 754 O O . VAL A 1 94 ? 3.341 2.614 -14.807 1.00 97.94 94 VAL A O 1
ATOM 757 N N . PHE A 1 95 ? 3.651 1.654 -12.804 1.00 98.31 95 PHE A N 1
ATOM 758 C CA . PHE A 1 95 ? 5.042 2.061 -12.636 1.00 98.31 95 PHE A CA 1
ATOM 759 C C . PHE A 1 95 ? 5.827 0.948 -11.952 1.00 98.31 95 PHE A C 1
ATOM 761 O O . PHE A 1 95 ? 5.242 0.024 -11.385 1.00 98.31 95 PHE A O 1
ATOM 768 N N . LYS A 1 96 ? 7.150 1.009 -12.043 1.00 98.25 96 LYS A N 1
ATOM 769 C CA . LYS A 1 96 ? 8.056 0.091 -11.364 1.00 98.25 96 LYS A CA 1
ATOM 770 C C . LYS A 1 96 ? 8.687 0.791 -10.172 1.00 98.25 96 LYS A C 1
ATOM 772 O O . LYS A 1 96 ? 9.217 1.892 -10.311 1.00 98.25 96 LYS A O 1
ATOM 777 N N . LEU A 1 97 ? 8.631 0.139 -9.019 1.00 98.50 97 LEU A N 1
ATOM 778 C CA . LEU A 1 97 ? 9.448 0.479 -7.864 1.00 98.50 97 LEU A CA 1
ATOM 779 C C . LEU A 1 97 ? 10.693 -0.397 -7.847 1.00 98.50 97 LEU A C 1
ATOM 781 O O . LEU A 1 97 ? 10.610 -1.576 -8.187 1.00 98.50 97 LEU A O 1
ATOM 785 N N . LYS A 1 98 ? 11.809 0.171 -7.397 1.00 98.44 98 LYS A N 1
ATOM 786 C CA . LYS A 1 98 ? 13.074 -0.512 -7.145 1.00 98.44 98 LYS A CA 1
ATOM 787 C C . LYS A 1 98 ? 13.419 -0.454 -5.661 1.00 98.44 98 LYS A C 1
ATOM 789 O O . LYS A 1 98 ? 13.327 0.616 -5.054 1.00 98.44 98 LYS A O 1
ATOM 794 N N . ASP A 1 99 ? 13.797 -1.586 -5.076 1.00 97.62 99 ASP A N 1
ATOM 795 C CA . ASP A 1 99 ? 14.313 -1.630 -3.705 1.00 97.62 99 ASP A CA 1
ATOM 796 C C . ASP A 1 99 ? 15.842 -1.449 -3.655 1.00 97.62 99 ASP A C 1
ATOM 798 O O . ASP A 1 99 ? 16.520 -1.282 -4.672 1.00 97.62 99 ASP A O 1
ATOM 802 N N . LEU A 1 100 ? 16.409 -1.477 -2.446 1.00 96.75 100 LEU A N 1
ATOM 803 C CA . LEU A 1 100 ? 17.858 -1.353 -2.248 1.00 96.75 100 LEU A CA 1
ATOM 804 C C . LEU A 1 100 ? 18.643 -2.532 -2.846 1.00 96.75 100 LEU A C 1
ATOM 806 O O . LEU A 1 100 ? 19.805 -2.369 -3.218 1.00 96.75 100 LEU A O 1
ATOM 810 N N . SER A 1 101 ? 18.005 -3.694 -2.987 1.00 96.75 101 SER A N 1
ATOM 811 C CA . SER A 1 101 ? 18.560 -4.902 -3.601 1.00 96.75 101 SER A CA 1
ATOM 812 C C . SER A 1 101 ? 18.395 -4.932 -5.127 1.00 96.75 101 SER A C 1
ATOM 814 O O . SER A 1 101 ? 18.683 -5.957 -5.739 1.00 96.75 101 SER A O 1
ATOM 816 N N . GLN A 1 102 ? 17.985 -3.816 -5.745 1.00 97.06 102 GLN A N 1
ATOM 817 C CA . GLN A 1 102 ? 17.752 -3.666 -7.187 1.00 97.06 102 GLN A CA 1
ATOM 818 C C . GLN A 1 102 ? 16.615 -4.538 -7.747 1.00 97.06 102 GLN A C 1
ATOM 820 O O . GLN A 1 102 ? 16.470 -4.652 -8.964 1.00 97.06 102 GLN A O 1
ATOM 825 N N . GLN A 1 103 ? 15.776 -5.115 -6.886 1.00 97.56 103 GLN A N 1
ATOM 826 C CA . GLN A 1 103 ? 14.599 -5.860 -7.312 1.00 97.56 103 GLN A CA 1
ATOM 827 C C . GLN A 1 103 ? 13.501 -4.892 -7.738 1.00 97.56 103 GLN A C 1
ATOM 829 O O . GLN A 1 103 ? 13.334 -3.823 -7.150 1.00 97.56 103 GLN A O 1
ATOM 834 N N . LEU A 1 104 ? 12.735 -5.280 -8.759 1.00 97.62 104 LEU A N 1
ATOM 835 C CA . LEU A 1 104 ? 11.667 -4.461 -9.322 1.00 97.62 104 LEU A CA 1
ATOM 836 C C . LEU A 1 104 ? 10.291 -5.026 -8.972 1.00 97.62 104 LEU A C 1
ATOM 838 O O . LEU A 1 104 ? 10.032 -6.214 -9.158 1.00 97.62 104 LEU A O 1
ATOM 842 N N . LEU A 1 105 ? 9.379 -4.150 -8.556 1.00 96.94 105 LEU A N 1
ATOM 843 C CA . LEU A 1 105 ? 7.955 -4.450 -8.423 1.00 96.94 105 LEU A CA 1
ATOM 844 C C . LEU A 1 105 ? 7.131 -3.564 -9.344 1.00 96.94 105 LEU A C 1
ATOM 846 O O . LEU A 1 105 ? 7.261 -2.344 -9.323 1.00 96.94 105 LEU A O 1
ATOM 850 N N . SER A 1 106 ? 6.239 -4.177 -10.123 1.00 97.06 106 SER A N 1
ATOM 851 C CA . SER A 1 106 ? 5.227 -3.435 -10.871 1.00 97.06 106 SER A CA 1
ATOM 852 C C . SER A 1 106 ? 4.064 -3.076 -9.949 1.00 97.06 106 SER A C 1
ATOM 854 O O . SER A 1 106 ? 3.400 -3.947 -9.387 1.00 97.06 106 SER A O 1
ATOM 856 N N . CYS A 1 107 ? 3.812 -1.782 -9.803 1.00 97.69 107 CYS A N 1
ATOM 857 C CA . CYS A 1 107 ? 2.750 -1.225 -8.984 1.00 97.69 107 CYS A CA 1
ATOM 858 C C . CYS A 1 107 ? 1.683 -0.588 -9.875 1.00 97.69 107 CYS A C 1
ATOM 860 O O . CYS A 1 107 ? 1.973 -0.063 -10.949 1.00 97.69 107 CYS A O 1
ATOM 862 N N . THR A 1 108 ? 0.428 -0.628 -9.429 1.00 97.56 108 THR A N 1
ATOM 863 C CA . THR A 1 108 ? -0.683 0.057 -10.099 1.00 97.56 108 THR A CA 1
ATOM 864 C C . THR A 1 108 ? -1.460 0.887 -9.090 1.00 97.56 108 THR A C 1
ATOM 866 O O . THR A 1 108 ? -1.969 0.341 -8.113 1.00 97.56 108 THR A O 1
ATOM 869 N N . LEU A 1 109 ? -1.595 2.186 -9.353 1.00 98.00 109 LEU A N 1
ATOM 870 C CA . LEU A 1 109 ? -2.495 3.074 -8.615 1.00 98.00 109 LEU A CA 1
ATOM 871 C C . LEU A 1 109 ? -3.710 3.400 -9.477 1.00 98.00 109 LEU A C 1
ATOM 873 O O . LEU A 1 109 ? -3.584 3.563 -10.691 1.00 98.00 109 LEU A O 1
ATOM 877 N N . TRP A 1 110 ? -4.875 3.499 -8.842 1.00 96.94 110 TRP A N 1
ATOM 878 C CA . TRP A 1 110 ? -6.162 3.725 -9.498 1.00 96.94 110 TRP A CA 1
ATOM 879 C C . TRP A 1 110 ? -6.776 5.055 -9.066 1.00 96.94 110 TRP A C 1
ATOM 881 O O . TRP A 1 110 ? -6.494 5.551 -7.974 1.00 96.94 110 TRP A O 1
ATOM 891 N N . ASP A 1 111 ? -7.622 5.607 -9.933 1.00 96.06 111 ASP A N 1
ATOM 892 C CA . ASP A 1 111 ? -8.479 6.764 -9.674 1.00 96.06 111 ASP A CA 1
ATOM 893 C C . ASP A 1 111 ? -7.735 7.940 -9.036 1.00 96.06 111 ASP A C 1
ATOM 895 O O . ASP A 1 111 ? -6.814 8.489 -9.642 1.00 96.06 111 ASP A O 1
ATOM 899 N N . ASP A 1 112 ? -8.122 8.349 -7.833 1.00 95.94 112 ASP A N 1
ATOM 900 C CA . ASP A 1 112 ? -7.596 9.565 -7.221 1.00 95.94 112 ASP A CA 1
ATOM 901 C C . ASP A 1 112 ? -6.124 9.409 -6.825 1.00 95.94 112 ASP A C 1
ATOM 903 O O . ASP A 1 112 ? -5.359 10.363 -6.949 1.00 95.94 112 ASP A O 1
ATOM 907 N N . TYR A 1 113 ? -5.684 8.200 -6.458 1.00 96.44 113 TYR A N 1
ATOM 908 C CA . TYR A 1 113 ? -4.267 7.924 -6.206 1.00 96.44 113 TYR A CA 1
ATOM 909 C C . TYR A 1 113 ? -3.430 8.026 -7.481 1.00 96.44 113 TYR A C 1
ATOM 911 O O . TYR A 1 113 ? -2.301 8.508 -7.437 1.00 96.44 113 TYR A O 1
ATOM 919 N N . CYS A 1 114 ? -3.985 7.608 -8.625 1.00 97.25 114 CYS A N 1
ATOM 920 C CA . CYS A 1 114 ? -3.340 7.789 -9.924 1.00 97.25 114 CYS A CA 1
ATOM 921 C C . CYS A 1 114 ? -3.138 9.280 -10.225 1.00 97.25 114 CYS A C 1
ATOM 923 O O . CYS A 1 114 ? -2.028 9.692 -10.555 1.00 97.25 114 CYS A O 1
ATOM 925 N N . LEU A 1 115 ? -4.186 10.094 -10.062 1.00 96.25 115 LEU A N 1
ATOM 926 C CA . LEU A 1 115 ? -4.112 11.529 -10.337 1.00 96.25 115 LEU A CA 1
ATOM 927 C C . LEU A 1 115 ? -3.162 12.263 -9.387 1.00 96.25 115 LEU A C 1
ATOM 929 O O . LEU A 1 115 ? -2.389 13.099 -9.842 1.00 96.25 115 LEU A O 1
ATOM 933 N N . GLN A 1 116 ? -3.190 11.941 -8.091 1.00 96.62 116 GLN A N 1
ATOM 934 C CA . GLN A 1 116 ? -2.282 12.535 -7.106 1.00 96.62 116 GLN A CA 1
ATOM 935 C C . GLN A 1 116 ? -0.821 12.194 -7.407 1.00 96.62 116 GLN A C 1
ATOM 937 O O . GLN A 1 116 ? 0.028 13.082 -7.397 1.00 96.62 116 GLN A O 1
ATOM 942 N N . PHE A 1 117 ? -0.533 10.925 -7.713 1.00 97.81 117 PHE A N 1
ATOM 943 C CA . PHE A 1 117 ? 0.820 10.487 -8.038 1.00 97.81 117 PHE A CA 1
ATOM 944 C C . PHE A 1 117 ? 1.334 11.123 -9.330 1.00 97.81 117 PHE A C 1
ATOM 946 O O . PHE A 1 117 ? 2.436 11.656 -9.347 1.00 97.81 117 PHE A O 1
ATOM 953 N N . LEU A 1 118 ? 0.534 11.114 -10.400 1.00 97.25 118 LEU A N 1
ATOM 954 C CA . LEU A 1 118 ? 0.940 11.708 -11.674 1.00 97.25 118 LEU A CA 1
ATOM 955 C C . LEU A 1 118 ? 1.127 13.218 -11.571 1.00 97.25 118 LEU A C 1
ATOM 957 O O . LEU A 1 118 ? 2.121 13.720 -12.074 1.00 97.25 118 LEU A O 1
ATOM 961 N N . LYS A 1 119 ? 0.241 13.918 -10.852 1.00 96.94 119 LYS A N 1
ATOM 962 C CA . LYS A 1 119 ? 0.426 15.343 -10.575 1.00 96.94 119 LYS A CA 1
ATOM 963 C C . LYS A 1 119 ? 1.754 15.603 -9.863 1.00 96.94 119 LYS A C 1
ATOM 965 O O . LYS A 1 119 ? 2.493 16.479 -10.280 1.00 96.94 119 LYS A O 1
ATOM 970 N N . PHE A 1 120 ? 2.078 14.820 -8.831 1.00 97.62 120 PHE A N 1
ATOM 971 C CA . PHE A 1 120 ? 3.366 14.945 -8.147 1.00 97.62 120 PHE A CA 1
ATOM 972 C C . PHE A 1 120 ? 4.548 14.737 -9.101 1.00 97.62 120 PHE A C 1
ATOM 974 O O . PHE A 1 120 ? 5.505 15.495 -9.036 1.00 97.62 120 PHE A O 1
ATOM 981 N N . LEU A 1 121 ? 4.487 13.726 -9.976 1.00 96.69 121 LEU A N 1
ATOM 982 C CA . LEU A 1 121 ? 5.554 13.466 -10.945 1.00 96.69 121 LEU A CA 1
ATOM 983 C C . LEU A 1 121 ? 5.708 14.590 -11.972 1.00 96.69 121 LEU A C 1
ATOM 985 O O . LEU A 1 121 ? 6.831 14.918 -12.331 1.00 96.69 121 LEU A O 1
ATOM 989 N N . ASP A 1 122 ? 4.598 15.143 -12.460 1.00 95.81 122 ASP A N 1
ATOM 990 C CA . ASP A 1 122 ? 4.613 16.207 -13.464 1.00 95.81 122 ASP A CA 1
ATOM 991 C C . ASP A 1 122 ? 5.080 17.551 -12.856 1.00 95.81 122 ASP A C 1
ATOM 993 O O . ASP A 1 122 ? 5.721 18.337 -13.548 1.00 95.81 122 ASP A O 1
ATOM 997 N N . ASP A 1 123 ? 4.823 17.781 -11.560 1.00 97.19 123 ASP A N 1
ATOM 998 C CA . ASP A 1 123 ? 5.270 18.960 -10.797 1.00 97.19 123 ASP A CA 1
ATOM 999 C C . ASP A 1 123 ? 6.706 18.804 -10.222 1.00 97.19 123 ASP A C 1
ATOM 1001 O O . ASP A 1 123 ? 7.227 19.724 -9.588 1.00 97.19 123 ASP A O 1
ATOM 1005 N N . TYR A 1 124 ? 7.352 17.638 -10.369 1.00 96.50 124 TYR A N 1
ATOM 1006 C CA . TYR A 1 124 ? 8.661 17.362 -9.764 1.00 96.50 124 TYR A CA 1
A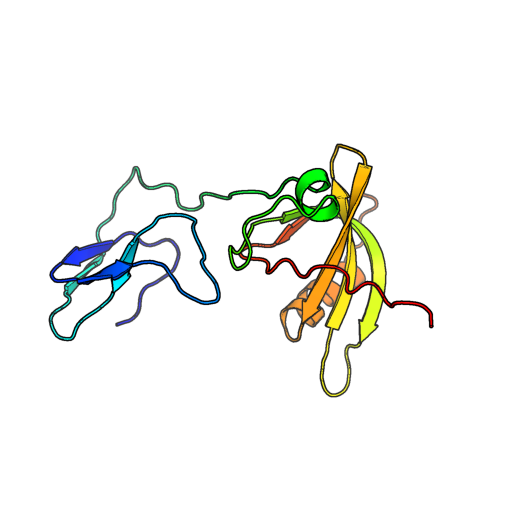TOM 1007 C C . TYR A 1 124 ? 9.816 17.961 -10.583 1.00 96.50 124 TYR A C 1
ATOM 1009 O O . TYR A 1 124 ? 10.153 17.466 -11.654 1.00 96.50 124 TYR A O 1
ATOM 1017 N N . GLU A 1 125 ? 10.475 18.987 -10.037 1.00 95.44 125 GLU A N 1
ATOM 1018 C CA . GLU A 1 125 ? 11.619 19.684 -10.660 1.00 95.44 125 GLU A CA 1
ATOM 1019 C C . GLU A 1 125 ? 12.996 19.233 -10.124 1.00 95.44 125 GLU A C 1
ATOM 1021 O O . GLU A 1 125 ? 14.019 19.848 -10.421 1.00 95.44 125 GLU A O 1
ATOM 1026 N N . GLY A 1 126 ? 13.043 18.199 -9.277 1.00 93.81 126 GLY A N 1
ATOM 1027 C CA . GLY A 1 126 ? 14.293 17.708 -8.692 1.00 93.81 126 GLY A CA 1
ATOM 1028 C C . GLY A 1 126 ? 15.037 16.705 -9.582 1.00 93.81 126 GLY A C 1
ATOM 1029 O O . GLY A 1 126 ? 14.435 16.014 -10.396 1.00 93.81 126 GLY A O 1
ATOM 1030 N N . ASP A 1 127 ? 16.341 16.547 -9.343 1.00 92.00 127 ASP A N 1
ATOM 1031 C CA . ASP A 1 127 ? 17.176 15.515 -9.994 1.00 92.00 127 ASP A CA 1
ATOM 1032 C C . ASP A 1 127 ? 17.307 14.226 -9.151 1.00 92.00 127 ASP A C 1
ATOM 1034 O O . ASP A 1 127 ? 18.032 13.293 -9.500 1.00 92.00 127 ASP A O 1
ATOM 1038 N N . GLY A 1 128 ? 16.658 14.188 -7.984 1.00 95.56 128 GLY A N 1
ATOM 1039 C CA . GLY A 1 128 ? 16.792 13.111 -7.008 1.00 95.56 128 GLY A CA 1
ATOM 1040 C C . GLY A 1 128 ? 15.860 11.919 -7.262 1.00 95.56 128 GLY A C 1
ATOM 1041 O O . GLY A 1 128 ? 14.854 12.031 -7.962 1.00 95.56 128 GLY A O 1
ATOM 1042 N N . PRO A 1 129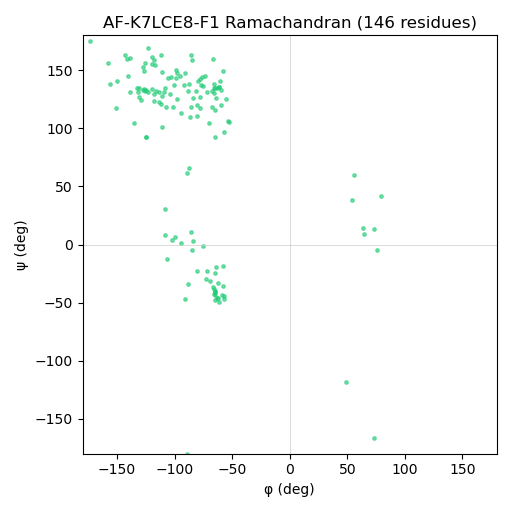 ? 16.147 10.757 -6.647 1.00 96.19 129 PRO A N 1
ATOM 1043 C CA . PRO A 1 129 ? 15.245 9.614 -6.701 1.00 96.19 129 PRO A CA 1
ATOM 1044 C C . PRO A 1 129 ? 13.923 9.915 -5.980 1.00 96.19 129 PRO A C 1
ATOM 1046 O O . PRO A 1 129 ? 13.906 10.385 -4.840 1.00 96.19 129 PRO A O 1
ATOM 1049 N N . ILE A 1 130 ? 12.804 9.559 -6.609 1.00 97.56 130 ILE A N 1
ATOM 1050 C CA . ILE A 1 130 ? 11.471 9.686 -6.011 1.00 97.56 130 ILE A CA 1
ATOM 1051 C C . ILE A 1 130 ? 11.178 8.428 -5.196 1.00 97.56 130 ILE A C 1
ATOM 1053 O O . ILE A 1 130 ? 10.971 7.354 -5.755 1.00 97.56 130 ILE A O 1
ATOM 1057 N N . THR A 1 131 ? 11.151 8.545 -3.869 1.00 97.38 131 THR A N 1
ATOM 1058 C CA . THR A 1 131 ? 10.770 7.435 -2.980 1.00 97.38 131 THR A CA 1
ATOM 1059 C C . THR A 1 131 ? 9.263 7.424 -2.761 1.00 97.38 131 THR A C 1
ATOM 1061 O O . THR A 1 131 ? 8.670 8.448 -2.429 1.00 97.38 131 THR A O 1
ATOM 1064 N N . VAL A 1 132 ? 8.641 6.256 -2.901 1.00 97.75 132 VAL A N 1
ATOM 1065 C CA . VAL A 1 132 ? 7.204 6.052 -2.713 1.00 97.75 132 VAL A CA 1
ATOM 1066 C C . VAL A 1 132 ? 6.978 5.044 -1.596 1.00 97.75 132 VAL A C 1
ATOM 1068 O O . VAL A 1 132 ? 7.591 3.978 -1.574 1.00 97.75 132 VAL A O 1
ATOM 1071 N N . LEU A 1 133 ? 6.057 5.382 -0.693 1.00 96.81 133 LEU A N 1
ATOM 1072 C CA . LEU A 1 133 ? 5.507 4.487 0.319 1.00 96.81 133 LEU A CA 1
ATOM 1073 C C . LEU A 1 133 ? 4.042 4.220 -0.024 1.00 96.81 133 LEU A C 1
ATOM 1075 O O . LEU A 1 133 ? 3.238 5.148 -0.085 1.00 96.81 133 LEU A O 1
ATOM 1079 N N . LEU A 1 134 ? 3.696 2.953 -0.221 1.00 97.06 134 LEU A N 1
ATOM 1080 C CA . LEU A 1 134 ? 2.332 2.497 -0.454 1.00 97.06 134 LEU A CA 1
ATOM 1081 C C . LEU A 1 134 ? 1.880 1.647 0.734 1.00 97.06 134 LEU A C 1
ATOM 1083 O O . LEU A 1 134 ? 2.518 0.642 1.042 1.00 97.06 134 LEU A O 1
ATOM 1087 N N . SER A 1 135 ? 0.787 2.026 1.394 1.00 94.81 135 SER A N 1
ATOM 1088 C CA . SER A 1 135 ? 0.238 1.263 2.518 1.00 94.81 135 SER A CA 1
ATOM 1089 C C . SER A 1 135 ? -0.920 0.363 2.097 1.00 94.81 135 SER A C 1
ATOM 1091 O O . SER A 1 135 ? -1.687 0.697 1.192 1.00 94.81 135 SER A O 1
ATOM 1093 N N . HIS A 1 136 ? -1.055 -0.783 2.767 1.00 94.38 136 HIS A N 1
ATOM 1094 C CA . HIS A 1 136 ? -2.162 -1.730 2.566 1.00 94.38 136 HIS A CA 1
ATOM 1095 C C . HIS A 1 136 ? -2.363 -2.186 1.104 1.00 94.38 136 HIS A C 1
ATOM 1097 O O . HIS A 1 136 ? -3.486 -2.373 0.626 1.00 94.38 136 HIS A O 1
ATOM 1103 N N . CYS A 1 137 ? -1.266 -2.392 0.385 1.00 96.19 137 CYS A N 1
ATOM 1104 C CA . CYS A 1 137 ? -1.255 -2.879 -0.983 1.00 96.19 137 CYS A CA 1
ATOM 1105 C C . CYS A 1 137 ? -1.772 -4.308 -1.077 1.00 96.19 137 CYS A C 1
ATOM 1107 O O . CYS A 1 137 ? -1.386 -5.193 -0.313 1.00 96.19 137 CYS A O 1
ATOM 1109 N N . ARG A 1 138 ? -2.580 -4.560 -2.105 1.00 95.38 138 ARG A N 1
ATOM 1110 C CA . ARG A 1 138 ? -2.910 -5.916 -2.530 1.00 95.38 138 ARG A CA 1
ATOM 1111 C C . ARG A 1 138 ? -1.819 -6.433 -3.460 1.00 95.38 138 ARG A C 1
ATOM 1113 O O . ARG A 1 138 ? -1.580 -5.842 -4.510 1.00 95.38 138 ARG A O 1
ATOM 1120 N N . ILE A 1 139 ? -1.261 -7.595 -3.139 1.00 94.75 139 ILE A N 1
ATOM 1121 C CA . ILE A 1 139 ? -0.417 -8.338 -4.075 1.00 94.75 139 ILE A CA 1
ATOM 1122 C C . ILE A 1 139 ? -1.319 -9.122 -5.037 1.00 94.75 139 ILE A C 1
ATOM 1124 O O . ILE A 1 139 ? -2.280 -9.782 -4.627 1.00 94.75 139 ILE A O 1
ATOM 1128 N N . LYS A 1 140 ? -1.027 -9.027 -6.334 1.00 90.81 140 LYS A N 1
ATOM 1129 C CA . LYS A 1 140 ? -1.654 -9.833 -7.382 1.00 90.81 140 LYS A CA 1
ATOM 1130 C C . LYS A 1 140 ? -0.559 -10.659 -8.046 1.00 90.81 140 LYS A C 1
ATOM 1132 O O . LYS A 1 140 ? 0.405 -10.088 -8.540 1.00 90.81 140 LYS A O 1
ATOM 1137 N N . GLU A 1 141 ? -0.728 -11.977 -8.061 1.00 82.62 141 GLU A N 1
ATOM 1138 C CA . GLU A 1 141 ? 0.158 -12.870 -8.812 1.00 82.62 141 GLU A CA 1
ATOM 1139 C C . GLU A 1 141 ? 0.095 -12.511 -10.303 1.00 82.62 141 GLU A C 1
ATOM 1141 O O . GLU A 1 141 ? -0.981 -12.191 -10.832 1.00 82.62 141 GLU A O 1
ATOM 1146 N N . ALA A 1 142 ? 1.245 -12.548 -10.978 1.00 73.50 142 ALA A N 1
ATOM 1147 C CA . ALA A 1 142 ? 1.258 -12.536 -12.430 1.00 73.50 142 ALA A CA 1
ATOM 1148 C C . ALA A 1 142 ? 0.469 -13.768 -12.888 1.00 73.50 142 ALA A C 1
ATOM 1150 O O . ALA A 1 142 ? 0.784 -14.889 -12.504 1.00 73.50 142 ALA A O 1
ATOM 1151 N N . GLN A 1 143 ? -0.611 -13.561 -13.643 1.00 64.56 143 GLN A N 1
ATOM 1152 C CA . GLN A 1 143 ? -1.211 -14.684 -14.348 1.00 64.56 143 GLN A CA 1
ATOM 1153 C C . GLN A 1 143 ? -0.190 -15.083 -15.401 1.00 64.56 143 GLN A C 1
ATOM 1155 O O . GLN A 1 143 ? 0.125 -14.254 -16.258 1.00 64.56 143 GLN A O 1
ATOM 1160 N N . ASP A 1 144 ? 0.324 -16.309 -15.324 1.00 47.06 144 ASP A N 1
ATOM 1161 C CA . ASP A 1 144 ? 0.995 -16.915 -16.463 1.00 47.06 144 ASP A CA 1
ATOM 1162 C C . ASP A 1 144 ? 0.012 -16.818 -17.628 1.00 47.06 144 ASP A C 1
ATOM 1164 O O . ASP A 1 144 ? -1.020 -17.498 -17.667 1.00 47.06 144 ASP A O 1
ATOM 1168 N N . ILE A 1 145 ? 0.293 -15.911 -18.565 1.00 46.53 145 ILE A N 1
ATOM 1169 C CA . ILE A 1 145 ? -0.268 -16.022 -19.898 1.00 46.53 145 ILE A CA 1
ATOM 1170 C C . ILE A 1 145 ? 0.383 -17.297 -20.408 1.00 46.53 145 ILE A C 1
ATOM 1172 O O . ILE A 1 145 ? 1.517 -17.271 -20.877 1.00 46.53 145 ILE A O 1
ATOM 1176 N N . SER A 1 146 ? -0.298 -18.425 -20.219 1.00 42.50 146 SER A N 1
ATOM 1177 C CA . SER A 1 146 ? 0.001 -19.630 -20.970 1.00 42.50 146 SER A CA 1
ATOM 1178 C C . SER A 1 146 ? -0.132 -19.233 -22.434 1.00 42.50 146 SER A C 1
ATOM 1180 O O . SER A 1 146 ? -1.227 -19.109 -22.980 1.00 42.50 146 SER A O 1
ATOM 1182 N N . SER A 1 147 ? 1.008 -18.909 -23.041 1.00 44.28 147 SER A N 1
ATOM 1183 C CA . SER A 1 147 ? 1.171 -18.910 -24.480 1.00 44.28 147 SER A CA 1
ATOM 1184 C C . SER A 1 147 ? 0.716 -20.292 -24.931 1.00 44.28 147 SER A C 1
ATOM 1186 O O . SER A 1 147 ? 1.364 -21.291 -24.610 1.00 44.28 147 SER A O 1
ATOM 1188 N N . SER A 1 148 ? -0.472 -20.329 -25.528 1.00 40.72 148 SER A N 1
ATOM 1189 C CA . SER A 1 148 ? -0.996 -21.508 -26.211 1.00 40.72 148 SER A CA 1
ATOM 1190 C C . SER A 1 148 ? -0.099 -21.866 -27.388 1.00 40.72 148 SER A C 1
ATOM 1192 O O . SER A 1 148 ? 0.483 -20.924 -27.976 1.00 40.72 148 SER A O 1
#

Radius of gyration: 19.09 Å; Cα contacts (8 Å, |Δi|>4): 213; chains: 1; bounding box: 43×41×52 Å

pLDDT: mean 92.06, std 10.4, range [40.72, 98.5]

Solvent-accessible surface area (backbone atoms only — not comparable to full-atom values): 9343 Å² total; per-residue (Å²): 136,86,83,60,88,93,63,44,66,50,76,43,62,65,45,81,42,77,52,78,56,81,65,28,82,61,90,56,69,57,37,84,40,87,47,101,72,42,46,75,43,83,41,94,60,90,84,64,76,87,72,82,85,54,69,58,57,60,65,34,59,75,71,64,64,65,66,85,43,45,31,31,21,42,67,28,31,61,73,46,78,78,44,81,37,87,65,79,86,81,23,28,30,32,30,31,31,28,42,97,85,71,41,77,44,86,45,74,39,53,50,70,57,21,54,54,52,50,50,52,60,75,70,56,86,71,94,68,86,50,73,47,78,46,74,67,38,78,82,74,78,81,75,80,76,74,79,125

Sequence (148 aa):
MDLKENCTYVMHNFKVLKNNGQYRVCDHQFKLVFIGVTVVRECVLGDIPFRKYRFAGFADVVAGQFERGLLVDVIGVVEEVVFRQVSGKGRRVVFKLKDLSQQLLSCTLWDDYCLQFLKFLDDYEGDGPITVLLSHCRIKEAQDISSS